Protein AF-A0A256XJJ0-F1 (afdb_monomer_lite)

Structure (mmCIF, N/CA/C/O backbone):
data_AF-A0A256XJJ0-F1
#
_entry.id   AF-A0A256XJJ0-F1
#
loop_
_atom_site.group_PDB
_atom_site.id
_atom_site.type_symbol
_atom_site.label_atom_id
_atom_site.label_alt_id
_atom_site.label_comp_id
_atom_site.label_asym_id
_atom_site.label_entity_id
_atom_site.label_seq_id
_atom_site.pdbx_PDB_ins_code
_atom_site.Cartn_x
_atom_site.Cartn_y
_atom_site.Cartn_z
_atom_site.occupancy
_atom_site.B_iso_or_equiv
_atom_site.auth_seq_id
_atom_site.auth_comp_id
_atom_site.auth_asym_id
_atom_site.auth_atom_id
_atom_site.pdbx_PDB_model_num
ATOM 1 N N . MET A 1 1 ? 31.421 4.743 20.908 1.00 44.38 1 MET A N 1
ATOM 2 C CA . MET A 1 1 ? 31.185 4.884 19.455 1.00 44.38 1 MET A CA 1
ATOM 3 C C . MET A 1 1 ? 29.927 4.082 19.198 1.00 44.38 1 MET A C 1
ATOM 5 O O . MET A 1 1 ? 29.994 2.869 19.042 1.00 44.38 1 MET A O 1
ATOM 9 N N . ASP A 1 2 ? 28.780 4.734 19.3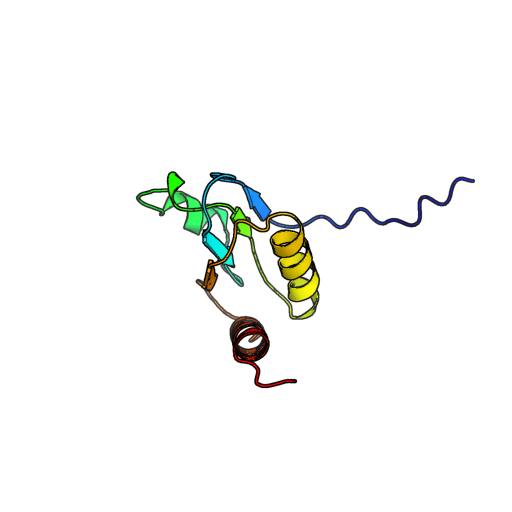58 1.00 40.62 2 ASP A N 1
ATOM 10 C CA . ASP A 1 2 ? 27.502 4.037 19.476 1.00 40.62 2 ASP A CA 1
ATOM 11 C C . ASP A 1 2 ? 26.994 3.697 18.084 1.00 40.62 2 ASP A C 1
ATOM 13 O O . ASP A 1 2 ? 26.496 4.537 17.335 1.00 40.62 2 ASP A O 1
ATOM 17 N N . TYR A 1 3 ? 27.183 2.435 17.727 1.00 45.41 3 TYR A N 1
ATOM 18 C CA .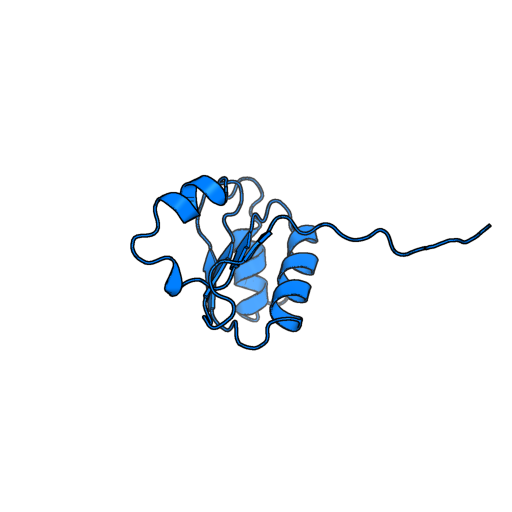 TYR A 1 3 ? 26.619 1.8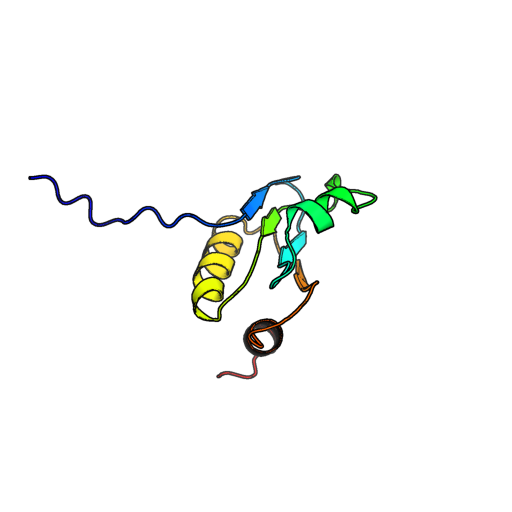20 16.544 1.00 45.41 3 TYR A CA 1
ATOM 19 C C . TYR A 1 3 ? 25.098 1.691 16.729 1.00 45.41 3 TYR A C 1
ATOM 21 O O . TYR A 1 3 ? 24.582 0.636 17.089 1.00 45.41 3 TYR A O 1
ATOM 29 N N . ASN A 1 4 ? 24.358 2.772 16.468 1.00 49.59 4 ASN A N 1
ATOM 30 C CA . ASN A 1 4 ? 22.924 2.692 16.186 1.00 49.59 4 ASN A CA 1
ATOM 31 C C . ASN A 1 4 ? 22.733 1.973 14.831 1.00 49.59 4 ASN A C 1
ATOM 33 O O . ASN A 1 4 ? 22.495 2.601 13.802 1.00 49.59 4 ASN A O 1
ATOM 37 N N . ILE A 1 5 ? 22.880 0.640 14.819 1.00 52.88 5 ILE A N 1
ATOM 38 C CA . ILE A 1 5 ? 22.724 -0.256 13.649 1.00 52.88 5 ILE A CA 1
ATOM 39 C C . ILE A 1 5 ? 21.237 -0.535 13.373 1.00 52.88 5 ILE A C 1
ATOM 41 O O . ILE A 1 5 ? 20.806 -1.650 13.111 1.00 52.88 5 ILE A O 1
ATOM 45 N N . PHE A 1 6 ? 20.413 0.502 13.402 1.00 55.25 6 PHE A N 1
ATOM 46 C CA . PHE A 1 6 ? 19.116 0.457 12.750 1.00 55.25 6 PHE A CA 1
ATOM 47 C C . PHE A 1 6 ? 19.048 1.693 11.879 1.00 55.25 6 PHE A C 1
ATOM 49 O O . PHE A 1 6 ? 18.702 2.779 12.337 1.00 55.25 6 PHE A O 1
ATOM 56 N N . SER A 1 7 ? 19.415 1.535 10.606 1.00 52.28 7 SER A N 1
ATOM 57 C CA . SER A 1 7 ? 19.024 2.509 9.596 1.00 52.28 7 SER A CA 1
ATOM 58 C C . SER A 1 7 ? 17.510 2.659 9.714 1.00 52.28 7 SER A C 1
ATOM 60 O O . SER A 1 7 ? 16.784 1.700 9.439 1.00 52.28 7 SER A O 1
ATOM 62 N N . VAL A 1 8 ? 17.031 3.808 10.193 1.00 60.47 8 VAL A N 1
ATOM 63 C CA . VAL A 1 8 ? 15.599 4.090 10.251 1.00 60.47 8 VAL A CA 1
ATOM 64 C C . VAL A 1 8 ? 15.091 3.979 8.823 1.00 60.47 8 VAL A C 1
ATOM 66 O O . VAL A 1 8 ? 15.399 4.801 7.964 1.00 60.47 8 VAL A O 1
ATOM 69 N N . VAL A 1 9 ? 14.378 2.896 8.547 1.00 66.38 9 VAL A N 1
ATOM 70 C CA . VAL A 1 9 ? 13.773 2.662 7.248 1.00 66.38 9 VAL A CA 1
ATOM 71 C C . VAL A 1 9 ? 12.681 3.708 7.068 1.00 66.38 9 VAL A C 1
ATOM 73 O O . VAL A 1 9 ? 11.629 3.647 7.709 1.00 66.38 9 VAL A O 1
ATOM 76 N N . THR A 1 10 ? 12.918 4.657 6.171 1.00 79.19 10 THR A N 1
ATOM 77 C CA . THR A 1 10 ? 11.912 5.647 5.798 1.00 79.19 10 THR A CA 1
ATOM 78 C C . THR A 1 10 ? 10.953 5.033 4.784 1.00 79.19 10 THR A C 1
ATOM 80 O O . THR A 1 10 ? 11.336 4.687 3.669 1.00 79.19 10 THR A O 1
ATOM 83 N N . LYS A 1 11 ? 9.688 4.894 5.179 1.00 89.62 11 LYS A N 1
ATOM 84 C CA . LYS A 1 11 ? 8.602 4.436 4.306 1.00 89.62 11 LYS A CA 1
ATOM 85 C C . LYS A 1 11 ? 8.007 5.636 3.567 1.00 89.62 11 LYS A C 1
ATOM 87 O O . LYS A 1 11 ? 7.646 6.616 4.214 1.00 89.62 11 LYS A O 1
ATOM 92 N N . ASP A 1 12 ? 7.835 5.546 2.248 1.00 94.50 12 ASP A N 1
ATOM 93 C CA . ASP A 1 12 ? 7.176 6.603 1.464 1.00 94.50 12 ASP A CA 1
ATOM 94 C C . ASP A 1 12 ? 5.642 6.479 1.521 1.00 94.50 12 ASP A C 1
ATOM 96 O O . ASP A 1 12 ? 4.978 6.090 0.556 1.00 94.50 12 ASP A O 1
ATOM 100 N N . ILE A 1 13 ? 5.076 6.771 2.694 1.00 96.81 13 ILE A N 1
ATOM 101 C CA . ILE A 1 13 ? 3.647 6.617 2.996 1.00 96.81 13 ILE A CA 1
ATOM 102 C C . ILE A 1 13 ? 3.055 7.886 3.611 1.00 96.81 13 ILE A C 1
ATOM 104 O O . ILE A 1 13 ? 3.744 8.664 4.264 1.00 96.81 13 ILE A O 1
ATOM 108 N N . VAL A 1 14 ? 1.746 8.065 3.451 1.00 97.94 14 VAL A N 1
ATOM 109 C CA . VAL A 1 14 ? 0.955 9.117 4.097 1.00 97.94 14 VAL A CA 1
ATOM 110 C C . VAL A 1 14 ? -0.271 8.478 4.735 1.00 97.94 14 VAL A C 1
ATOM 112 O O . VAL A 1 14 ? -1.088 7.863 4.046 1.00 97.94 14 VAL A O 1
ATOM 115 N N . PHE A 1 15 ? -0.411 8.632 6.052 1.00 97.81 15 PHE A N 1
ATOM 116 C CA . PHE A 1 15 ? -1.636 8.268 6.763 1.00 97.81 15 PHE A CA 1
ATOM 117 C C . PHE A 1 15 ? -2.714 9.331 6.539 1.00 97.81 15 PHE A C 1
ATOM 119 O O . PHE A 1 15 ? -2.439 10.527 6.590 1.00 97.81 15 PHE A O 1
ATOM 126 N N . ILE A 1 16 ? -3.944 8.877 6.312 1.00 98.12 16 ILE A N 1
ATOM 127 C CA . ILE A 1 16 ? -5.111 9.702 5.990 1.00 98.12 16 ILE A CA 1
ATOM 128 C C . ILE A 1 16 ? -6.170 9.525 7.083 1.00 98.12 16 ILE A C 1
ATOM 130 O O . ILE A 1 16 ? -6.471 10.474 7.801 1.00 98.12 16 ILE A O 1
ATOM 134 N N . ASN A 1 17 ? -6.688 8.307 7.276 1.00 98.12 17 ASN A N 1
ATOM 135 C CA . ASN A 1 17 ? -7.586 7.965 8.380 1.00 98.12 17 ASN A CA 1
ATOM 136 C C . ASN A 1 17 ? -7.201 6.620 9.008 1.00 98.12 17 ASN A C 1
ATOM 138 O O . ASN A 1 17 ? -7.662 5.568 8.572 1.00 98.12 17 ASN A O 1
ATOM 142 N N . LYS A 1 18 ? -6.446 6.646 10.109 1.00 97.75 18 LYS A N 1
ATOM 143 C CA . LYS A 1 18 ? -5.948 5.432 10.782 1.00 97.75 18 LYS A CA 1
ATOM 144 C C . LYS A 1 18 ? -7.033 4.429 11.219 1.00 97.75 18 LYS A C 1
ATOM 146 O O . LYS A 1 18 ? -6.685 3.292 11.505 1.00 97.75 18 LYS A O 1
ATOM 151 N N . LYS A 1 19 ? -8.318 4.812 11.252 1.00 97.75 19 LYS A N 1
ATOM 152 C CA . LYS A 1 19 ? -9.445 3.914 11.571 1.00 97.75 19 LYS A CA 1
ATOM 153 C C . LYS A 1 19 ? -9.981 3.118 10.372 1.00 97.75 19 LYS A C 1
ATOM 155 O O . LYS A 1 19 ? -10.737 2.179 10.577 1.00 97.75 19 LYS A O 1
ATOM 160 N N . SER A 1 20 ? -9.658 3.510 9.139 1.00 98.56 20 SER A N 1
ATOM 161 C CA . SER A 1 20 ? -10.088 2.792 7.928 1.00 98.56 20 SER A CA 1
ATOM 162 C C . SER A 1 20 ? -9.328 1.464 7.758 1.00 98.56 20 SER A C 1
ATOM 164 O O . SER A 1 20 ? -8.209 1.326 8.246 1.00 98.56 20 SER A O 1
ATOM 166 N N . ASN A 1 21 ? -9.905 0.513 7.022 1.00 98.62 21 ASN A N 1
ATOM 167 C CA . ASN A 1 21 ? -9.295 -0.764 6.646 1.00 98.62 21 ASN A CA 1
ATOM 168 C C . ASN A 1 21 ? -8.638 -0.784 5.247 1.00 98.62 21 ASN A C 1
ATOM 170 O O . ASN A 1 21 ? -8.104 -1.811 4.834 1.00 98.62 21 ASN A O 1
ATOM 174 N N . ILE A 1 22 ? -8.662 0.327 4.501 1.00 98.69 22 ILE A N 1
ATOM 175 C CA . ILE A 1 22 ? -8.195 0.371 3.103 1.00 98.69 22 ILE A CA 1
ATOM 176 C C . ILE A 1 22 ? -6.820 1.034 3.004 1.00 98.69 22 ILE A C 1
ATOM 178 O O . ILE A 1 22 ? -6.670 2.207 3.342 1.00 98.69 22 ILE A O 1
ATOM 182 N N . ALA A 1 23 ? -5.835 0.338 2.445 1.00 98.56 23 ALA A N 1
ATOM 183 C CA . ALA A 1 23 ? -4.581 0.924 1.979 1.00 98.56 23 ALA A CA 1
ATOM 184 C C . ALA A 1 23 ? -4.583 1.116 0.455 1.00 98.56 23 ALA A C 1
ATOM 186 O O . ALA A 1 23 ? -5.201 0.343 -0.276 1.00 98.56 23 ALA A O 1
ATOM 187 N N . ILE A 1 24 ? -3.861 2.124 -0.040 1.00 98.50 24 ILE A N 1
ATOM 188 C CA . ILE A 1 24 ? -3.614 2.319 -1.476 1.00 98.50 24 ILE A CA 1
ATOM 189 C C . ILE A 1 24 ? -2.113 2.212 -1.752 1.00 98.50 24 ILE A C 1
ATOM 191 O O . ILE A 1 24 ? -1.329 3.015 -1.248 1.00 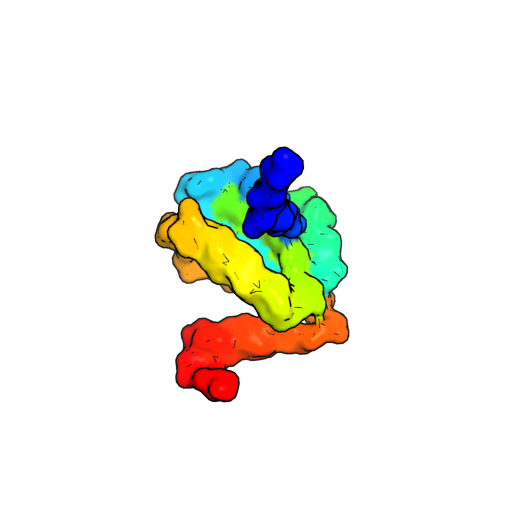98.50 24 ILE A O 1
ATOM 195 N N . ALA A 1 25 ? -1.725 1.259 -2.595 1.00 98.12 25 ALA A N 1
ATOM 196 C CA . ALA A 1 25 ? -0.385 1.174 -3.164 1.00 98.12 25 ALA A CA 1
ATOM 197 C C . ALA A 1 25 ? -0.401 1.823 -4.555 1.00 98.12 25 ALA A C 1
ATOM 199 O O . ALA A 1 25 ? -1.025 1.300 -5.481 1.00 98.12 25 ALA A O 1
ATOM 200 N N . THR A 1 26 ? 0.256 2.979 -4.696 1.00 98.00 26 THR A N 1
ATOM 201 C CA . THR A 1 26 ? 0.152 3.831 -5.893 1.00 98.00 26 THR A CA 1
ATOM 202 C C . THR A 1 26 ? 1.163 3.508 -6.994 1.00 98.00 26 THR A C 1
ATOM 204 O O . THR A 1 26 ? 1.257 4.231 -7.989 1.00 98.00 26 THR A O 1
ATOM 207 N N . LEU A 1 27 ? 1.929 2.427 -6.815 1.00 97.62 27 LEU A N 1
ATOM 208 C CA . LEU A 1 27 ? 2.976 1.983 -7.734 1.00 97.62 27 LEU A CA 1
ATOM 209 C C . LEU A 1 27 ? 3.921 3.148 -8.088 1.00 97.62 27 LEU A C 1
ATOM 211 O O . LEU A 1 27 ? 4.394 3.829 -7.177 1.00 97.62 27 LEU A O 1
ATOM 215 N N . TRP A 1 28 ? 4.156 3.417 -9.378 1.00 97.12 28 TRP A N 1
ATOM 216 C CA . TRP A 1 28 ? 4.981 4.536 -9.855 1.00 97.12 28 TRP A CA 1
ATOM 217 C C . TRP A 1 28 ? 4.243 5.875 -9.946 1.00 97.12 28 TRP A C 1
ATOM 219 O O . TRP A 1 28 ? 4.829 6.898 -10.297 1.00 97.12 28 TRP A O 1
ATOM 229 N N . THR A 1 29 ? 2.946 5.910 -9.645 1.00 97.44 29 THR A N 1
ATOM 230 C CA . THR A 1 29 ? 2.187 7.162 -9.628 1.00 97.44 29 THR A CA 1
ATOM 231 C C . THR A 1 29 ? 2.350 7.869 -8.285 1.00 97.44 29 THR A C 1
ATOM 233 O O . THR A 1 29 ? 2.232 7.254 -7.226 1.00 97.44 29 THR A O 1
ATOM 236 N N . LYS A 1 30 ? 2.591 9.188 -8.320 1.00 96.88 30 LYS A N 1
ATOM 237 C CA . LYS A 1 30 ? 2.729 10.021 -7.113 1.00 96.88 30 LYS A CA 1
ATOM 238 C C . LYS A 1 30 ? 1.482 9.905 -6.232 1.00 96.88 30 LYS A C 1
ATOM 240 O O . LYS A 1 30 ? 0.385 10.282 -6.662 1.00 96.88 30 LYS A O 1
ATOM 245 N N . LYS A 1 31 ? 1.653 9.428 -4.996 1.00 97.38 31 LYS A N 1
ATOM 246 C CA . LYS A 1 31 ? 0.554 9.201 -4.044 1.00 97.38 31 LYS A CA 1
ATOM 247 C C . LYS A 1 31 ? -0.259 10.461 -3.769 1.00 97.38 31 LYS A C 1
ATOM 249 O O . LYS A 1 31 ? -1.480 10.392 -3.688 1.00 97.38 31 LYS A O 1
ATOM 254 N N . GLU A 1 32 ? 0.379 11.626 -3.739 1.00 97.69 32 GLU A N 1
ATOM 255 C CA . GLU A 1 32 ? -0.266 12.919 -3.504 1.00 97.69 32 GLU A CA 1
ATOM 256 C C . GLU A 1 32 ? -1.304 13.234 -4.589 1.00 97.69 32 GLU A C 1
ATOM 258 O O . GLU A 1 32 ? -2.407 13.682 -4.274 1.00 97.69 32 GLU A O 1
ATOM 263 N N . SER A 1 33 ? -0.997 12.924 -5.857 1.00 97.00 33 SER A N 1
ATOM 264 C CA . SER A 1 33 ? -1.923 13.132 -6.979 1.00 97.00 33 SER A CA 1
ATOM 265 C C . SER A 1 33 ? -3.161 12.240 -6.870 1.00 97.00 33 SER A C 1
ATOM 267 O O . SER A 1 33 ? -4.271 12.672 -7.183 1.00 97.00 33 SER A O 1
ATOM 269 N N . ILE A 1 34 ? -2.988 11.007 -6.381 1.00 96.62 34 ILE A N 1
ATOM 270 C CA . ILE A 1 34 ? -4.098 10.081 -6.137 1.00 96.62 34 ILE A CA 1
ATOM 271 C C . ILE A 1 34 ? -4.944 10.567 -4.965 1.00 96.62 34 ILE A C 1
ATOM 273 O O . ILE A 1 34 ? -6.156 10.718 -5.107 1.00 96.62 34 ILE A O 1
ATOM 277 N N . ILE A 1 35 ? -4.308 10.882 -3.832 1.00 97.38 35 ILE A N 1
ATOM 278 C CA . ILE A 1 35 ? -4.983 11.342 -2.613 1.00 97.38 35 ILE A CA 1
ATOM 279 C C . ILE A 1 35 ? -5.833 12.581 -2.900 1.00 97.38 35 ILE A C 1
ATOM 281 O O . ILE A 1 35 ? -6.981 12.644 -2.466 1.00 97.38 35 ILE A O 1
ATOM 285 N N . GLN A 1 36 ? -5.308 13.558 -3.647 1.00 97.38 36 GLN A N 1
ATOM 286 C CA . GLN A 1 36 ? -6.034 14.782 -4.006 1.00 97.38 36 GLN A CA 1
ATOM 287 C C . GLN A 1 36 ? -7.308 14.518 -4.821 1.00 97.38 36 GLN A C 1
ATOM 289 O O . GLN A 1 36 ? -8.269 15.270 -4.686 1.00 97.38 36 GLN A O 1
ATOM 294 N N . LYS A 1 37 ? -7.341 13.444 -5.618 1.00 96.75 37 LYS A N 1
ATOM 295 C CA . LYS A 1 37 ? -8.483 13.076 -6.471 1.00 96.75 37 LYS A CA 1
ATOM 296 C C . LYS A 1 37 ? -9.515 12.182 -5.774 1.00 96.75 37 LYS A C 1
ATOM 298 O O . LYS A 1 37 ? -10.575 11.918 -6.343 1.00 96.75 37 LYS A O 1
ATOM 303 N N . LEU A 1 38 ? -9.246 11.708 -4.556 1.00 96.50 38 LEU A N 1
ATOM 304 C CA . LEU A 1 38 ? -10.199 10.890 -3.805 1.00 96.50 38 LEU A CA 1
ATOM 305 C C . LEU A 1 38 ? -11.417 11.720 -3.384 1.00 96.50 38 LEU A C 1
ATOM 307 O O . LEU A 1 38 ? -11.299 12.654 -2.593 1.00 96.50 38 LEU A O 1
ATOM 311 N N . LYS A 1 39 ? -12.608 11.305 -3.831 1.00 96.38 39 LYS A N 1
ATOM 312 C CA . LYS A 1 39 ? -13.886 11.919 -3.422 1.00 96.38 39 LYS A CA 1
ATOM 313 C C . LYS A 1 39 ? -14.159 11.783 -1.921 1.00 96.38 39 LYS A C 1
ATOM 315 O O . LYS A 1 39 ? -14.761 12.664 -1.324 1.00 96.38 39 LYS A O 1
ATOM 320 N N . ASN A 1 40 ? -13.731 10.677 -1.309 1.00 96.19 40 ASN A N 1
ATOM 321 C CA . ASN A 1 40 ? -13.900 10.430 0.121 1.00 96.19 40 ASN A CA 1
ATOM 322 C C . ASN A 1 40 ? -12.603 9.877 0.725 1.00 96.19 40 ASN A C 1
ATOM 324 O O . ASN A 1 40 ? -12.387 8.666 0.774 1.00 96.19 40 ASN A O 1
ATOM 328 N N . LYS A 1 41 ? -11.745 10.787 1.194 1.00 96.56 41 LYS A N 1
ATOM 329 C CA . LYS A 1 41 ? -10.458 10.462 1.828 1.00 96.56 41 LYS A CA 1
ATOM 330 C C . LYS A 1 41 ? -10.618 9.671 3.131 1.00 96.56 41 LYS A C 1
ATOM 332 O O . LYS A 1 41 ? -9.772 8.838 3.427 1.00 96.56 41 LYS A O 1
ATOM 337 N N . ASN A 1 42 ? -11.722 9.854 3.863 1.00 97.25 42 ASN A N 1
ATOM 338 C CA . ASN A 1 42 ? -11.964 9.162 5.136 1.00 97.25 42 ASN A CA 1
ATOM 339 C C . ASN A 1 42 ? -12.115 7.645 4.976 1.00 97.25 42 ASN A C 1
ATOM 341 O O . ASN A 1 42 ? -11.953 6.915 5.950 1.00 97.25 42 ASN A O 1
ATOM 345 N N . LYS A 1 43 ? -12.389 7.148 3.765 1.00 97.88 43 LYS A N 1
ATOM 346 C CA . LYS A 1 43 ? -12.390 5.708 3.489 1.00 97.88 43 LYS A CA 1
ATOM 347 C C . LYS A 1 43 ? -10.995 5.102 3.395 1.00 97.88 43 LYS A C 1
ATOM 349 O O . LYS A 1 43 ? -10.913 3.886 3.370 1.00 97.88 43 LYS A O 1
ATOM 354 N N . VAL A 1 44 ? -9.920 5.886 3.349 1.00 98.56 44 VAL A N 1
ATOM 355 C CA . VAL A 1 44 ? -8.555 5.379 3.149 1.00 98.56 44 VAL A CA 1
ATOM 356 C C . VAL A 1 44 ? -7.739 5.528 4.424 1.00 98.56 44 VAL A C 1
ATOM 358 O O . VAL A 1 44 ? -7.703 6.597 5.026 1.00 98.56 44 VAL A O 1
ATOM 361 N N . ASN A 1 45 ? -7.058 4.459 4.823 1.00 98.62 45 ASN A N 1
ATOM 362 C CA . ASN A 1 45 ? -6.139 4.453 5.947 1.00 98.62 45 ASN A CA 1
ATOM 363 C C . ASN A 1 45 ? -4.825 5.135 5.606 1.00 98.62 45 ASN A C 1
ATOM 365 O O . ASN A 1 45 ? -4.478 6.158 6.193 1.00 98.62 45 ASN A O 1
ATOM 369 N N . VAL A 1 46 ? -4.119 4.564 4.638 1.00 98.50 46 VAL A N 1
ATOM 370 C CA . VAL A 1 46 ? -2.764 4.945 4.262 1.00 98.50 46 VAL A CA 1
ATOM 371 C C . VAL A 1 46 ? -2.619 4.826 2.753 1.00 98.50 46 VAL A C 1
ATOM 373 O O . VAL A 1 46 ? -3.180 3.923 2.133 1.00 98.50 46 VAL A O 1
ATOM 376 N N . ALA A 1 47 ? -1.870 5.741 2.153 1.00 98.50 47 ALA A N 1
ATOM 377 C CA . ALA A 1 47 ? -1.461 5.652 0.760 1.00 98.50 47 ALA A CA 1
ATOM 378 C C . ALA A 1 47 ? 0.064 5.719 0.673 1.00 98.50 47 ALA A C 1
ATOM 380 O O . ALA A 1 47 ? 0.689 6.512 1.375 1.00 98.50 47 ALA A O 1
ATOM 381 N N . GLY A 1 48 ? 0.661 4.892 -0.177 1.00 97.94 48 GLY A N 1
ATOM 382 C CA . GLY A 1 48 ? 2.108 4.800 -0.324 1.00 97.94 48 GLY A CA 1
ATOM 383 C C . GLY A 1 48 ? 2.519 4.399 -1.725 1.00 97.94 48 GLY A C 1
ATOM 384 O O . GLY A 1 48 ? 1.750 3.758 -2.441 1.00 97.94 48 GLY A O 1
ATOM 385 N N . THR A 1 49 ? 3.731 4.772 -2.111 1.00 97.06 49 THR A N 1
ATOM 386 C CA . THR A 1 49 ? 4.305 4.356 -3.392 1.00 97.06 49 THR A CA 1
ATOM 387 C C . THR A 1 49 ? 4.958 2.982 -3.253 1.00 97.06 49 THR A C 1
ATOM 389 O O . THR A 1 49 ? 5.415 2.592 -2.177 1.00 97.06 49 THR A O 1
ATOM 392 N N . LEU A 1 50 ? 4.965 2.211 -4.341 1.00 96.94 50 LEU A N 1
ATOM 393 C CA . LEU A 1 50 ? 5.568 0.879 -4.376 1.00 96.94 50 LEU A CA 1
ATOM 394 C C . LEU A 1 50 ? 6.324 0.726 -5.693 1.00 96.94 50 LEU A C 1
ATOM 396 O O . LEU A 1 50 ? 5.732 0.414 -6.719 1.00 96.94 50 LEU A O 1
ATOM 400 N N . TYR A 1 51 ? 7.630 0.990 -5.668 1.00 95.06 51 TYR A N 1
ATOM 401 C CA . TYR A 1 51 ? 8.454 1.019 -6.882 1.00 95.06 51 TYR A CA 1
ATOM 402 C C . TYR A 1 51 ? 9.190 -0.291 -7.163 1.00 95.06 51 TYR A C 1
ATOM 404 O O . TYR A 1 51 ? 9.591 -0.536 -8.297 1.00 95.06 51 TYR A O 1
ATOM 412 N N . SER A 1 52 ? 9.406 -1.131 -6.151 1.00 94.94 52 SER A N 1
ATOM 413 C CA . SER A 1 52 ? 10.240 -2.329 -6.267 1.00 94.94 52 SER A CA 1
ATOM 414 C C . SER A 1 52 ? 9.694 -3.489 -5.446 1.00 94.94 52 SER A C 1
ATOM 416 O O . SER A 1 52 ? 8.965 -3.292 -4.471 1.00 94.94 52 SER A O 1
ATOM 418 N N . THR A 1 53 ? 10.104 -4.705 -5.808 1.00 94.00 53 THR A N 1
ATOM 419 C CA . THR A 1 53 ? 9.803 -5.933 -5.058 1.00 94.00 53 THR A CA 1
ATOM 420 C C . THR A 1 53 ? 10.330 -5.873 -3.626 1.00 94.00 53 THR A C 1
ATOM 422 O O . THR A 1 53 ? 9.632 -6.287 -2.709 1.00 94.00 53 THR A O 1
ATOM 425 N N . TYR A 1 54 ? 11.497 -5.264 -3.392 1.00 92.94 54 TYR A N 1
ATOM 426 C CA . TYR A 1 54 ? 12.008 -5.029 -2.037 1.00 92.94 54 TYR A CA 1
ATOM 427 C C . TYR A 1 54 ? 11.081 -4.123 -1.207 1.00 92.94 54 TYR A C 1
ATOM 429 O O . TYR A 1 54 ? 10.907 -4.335 -0.007 1.00 92.94 54 TYR A O 1
ATOM 437 N N . GLY A 1 55 ? 10.406 -3.166 -1.852 1.00 94.25 55 GLY A N 1
ATOM 438 C CA . GLY A 1 55 ? 9.395 -2.318 -1.220 1.00 94.25 55 GLY A CA 1
ATOM 439 C C . GLY A 1 55 ? 8.200 -3.088 -0.646 1.00 94.25 55 GLY A C 1
ATOM 440 O O . GLY A 1 55 ? 7.544 -2.587 0.270 1.00 94.25 55 GLY A O 1
ATOM 441 N N . ILE A 1 56 ? 7.947 -4.321 -1.106 1.00 95.50 56 ILE A N 1
ATOM 442 C CA . ILE A 1 56 ? 6.902 -5.190 -0.546 1.00 95.50 56 ILE A CA 1
ATOM 443 C C . ILE A 1 56 ? 7.174 -5.468 0.934 1.00 95.50 56 ILE A C 1
ATOM 445 O O . ILE A 1 56 ? 6.236 -5.452 1.725 1.00 95.50 56 ILE A O 1
ATOM 449 N N . ASN A 1 57 ? 8.436 -5.608 1.352 1.00 94.56 57 ASN A N 1
ATOM 450 C CA . ASN A 1 57 ? 8.771 -5.796 2.767 1.00 94.56 57 ASN A CA 1
ATOM 451 C C . ASN A 1 57 ? 8.270 -4.620 3.618 1.00 94.56 57 ASN A C 1
ATOM 453 O O . ASN A 1 57 ? 7.667 -4.810 4.673 1.00 94.56 57 ASN A O 1
ATOM 457 N N . TYR A 1 58 ? 8.435 -3.387 3.138 1.00 95.25 58 TYR A N 1
ATOM 458 C CA . TYR A 1 58 ? 7.956 -2.190 3.835 1.00 95.25 58 TYR A CA 1
ATOM 459 C C . TYR A 1 58 ? 6.435 -2.071 3.853 1.00 95.25 58 TYR A C 1
ATOM 461 O O . TYR A 1 58 ? 5.866 -1.610 4.852 1.00 95.25 58 TYR A O 1
ATOM 469 N N . LEU A 1 59 ? 5.777 -2.515 2.782 1.00 96.06 59 LEU A N 1
ATOM 470 C CA . LEU A 1 59 ? 4.328 -2.663 2.735 1.00 96.06 59 LEU A CA 1
ATOM 471 C C . LEU A 1 59 ? 3.867 -3.668 3.799 1.00 96.06 59 LEU A C 1
ATOM 473 O O . LEU A 1 59 ? 3.039 -3.307 4.631 1.00 96.06 59 LEU A O 1
ATOM 477 N N . LEU A 1 60 ? 4.459 -4.865 3.859 1.00 95.50 60 LEU A N 1
ATOM 478 C CA . LEU A 1 60 ? 4.117 -5.895 4.847 1.00 95.50 60 LEU A CA 1
ATOM 479 C C . LEU A 1 60 ? 4.346 -5.411 6.283 1.00 95.50 60 LEU A C 1
ATOM 481 O O . LEU A 1 60 ? 3.458 -5.553 7.119 1.00 95.50 60 LEU A O 1
ATOM 485 N N . HIS A 1 61 ? 5.468 -4.740 6.564 1.00 94.75 61 HIS A N 1
ATOM 486 C CA . HIS A 1 61 ? 5.696 -4.110 7.868 1.00 94.75 61 HIS A CA 1
ATOM 487 C C . HIS A 1 61 ? 4.632 -3.062 8.207 1.00 94.75 61 HIS A C 1
ATOM 489 O O . HIS A 1 61 ? 4.299 -2.869 9.370 1.00 94.75 61 HIS A O 1
ATOM 495 N N . THR A 1 62 ? 4.118 -2.331 7.217 1.00 95.56 62 THR A N 1
ATOM 496 C CA . THR A 1 62 ? 3.060 -1.337 7.445 1.00 95.56 62 THR A CA 1
ATOM 497 C C . THR A 1 62 ? 1.734 -2.004 7.775 1.00 95.56 62 THR A C 1
ATOM 499 O O . THR A 1 62 ? 1.088 -1.567 8.722 1.00 95.56 62 THR A O 1
ATOM 502 N N . LEU A 1 63 ? 1.366 -3.072 7.063 1.00 96.62 63 LEU A N 1
ATOM 503 C CA . LEU A 1 63 ? 0.161 -3.855 7.348 1.00 96.62 63 LEU A CA 1
ATOM 504 C C . LEU A 1 63 ? 0.243 -4.536 8.719 1.00 96.62 63 LEU A C 1
ATOM 506 O O . LEU A 1 63 ? -0.685 -4.427 9.510 1.00 96.62 63 LEU A O 1
ATOM 510 N N . ALA A 1 64 ? 1.384 -5.148 9.048 1.00 95.75 64 ALA A N 1
ATOM 511 C CA . ALA A 1 64 ? 1.595 -5.804 10.338 1.00 95.75 64 ALA A CA 1
ATOM 512 C C . ALA A 1 64 ? 1.463 -4.832 11.525 1.00 95.75 64 ALA A C 1
ATOM 514 O O . ALA A 1 64 ? 0.921 -5.191 12.565 1.00 95.75 64 ALA A O 1
ATOM 515 N N . SER A 1 65 ? 1.918 -3.582 11.372 1.00 95.75 65 SER A N 1
ATOM 516 C CA . SER A 1 65 ? 1.740 -2.537 12.393 1.00 95.75 65 SER A CA 1
ATOM 517 C C . SER A 1 65 ? 0.344 -1.900 12.405 1.00 95.75 65 SER A C 1
ATOM 519 O O . SER A 1 65 ? 0.062 -1.088 13.282 1.00 95.75 65 SER A O 1
ATOM 521 N N . ASN A 1 66 ? -0.511 -2.206 11.428 1.00 97.12 66 ASN A N 1
ATOM 522 C CA . ASN A 1 66 ? -1.843 -1.623 11.255 1.00 97.12 66 ASN A CA 1
ATOM 523 C C . ASN A 1 66 ? -2.854 -2.738 10.934 1.00 97.12 66 ASN A C 1
ATOM 525 O O . ASN A 1 66 ? -3.377 -2.781 9.818 1.00 97.12 66 ASN A O 1
ATOM 529 N N . PRO A 1 67 ? -3.130 -3.645 11.890 1.00 97.25 67 PRO A N 1
ATOM 530 C CA . PRO A 1 67 ? -3.877 -4.882 11.648 1.00 97.25 67 PRO A CA 1
ATOM 531 C C . PRO A 1 67 ? -5.330 -4.667 11.208 1.00 97.25 67 PRO A C 1
ATOM 533 O O . PRO A 1 67 ? -5.950 -5.584 10.684 1.00 97.25 67 PRO A O 1
ATOM 536 N N . GLN A 1 68 ? -5.884 -3.465 11.391 1.00 98.06 68 GLN A N 1
ATOM 537 C CA . GLN A 1 68 ? -7.194 -3.104 10.852 1.00 98.06 68 GLN A CA 1
ATOM 538 C C . GLN A 1 68 ? -7.215 -3.000 9.319 1.00 98.06 68 GLN A C 1
ATOM 540 O O . GLN A 1 68 ? -8.294 -2.944 8.744 1.00 98.06 68 GLN A O 1
ATOM 545 N N . ILE A 1 69 ? -6.056 -2.898 8.656 1.00 98.56 69 ILE A N 1
ATOM 546 C CA . ILE A 1 69 ? -5.969 -2.840 7.196 1.00 98.56 69 ILE A CA 1
ATOM 547 C C . ILE A 1 69 ? -6.069 -4.260 6.635 1.00 98.56 69 ILE A C 1
ATOM 549 O O . ILE A 1 69 ? -5.126 -5.039 6.743 1.00 98.56 69 ILE A O 1
ATOM 553 N N . ASP A 1 70 ? -7.185 -4.563 5.981 1.00 97.25 70 ASP A N 1
ATOM 554 C CA . ASP A 1 70 ? -7.463 -5.864 5.354 1.00 97.25 70 ASP A CA 1
ATOM 555 C C . ASP A 1 70 ? -7.562 -5.784 3.820 1.00 97.25 70 ASP A C 1
ATOM 557 O O . ASP A 1 70 ? -7.608 -6.804 3.134 1.00 97.25 70 ASP A O 1
ATOM 561 N N . THR A 1 71 ? -7.575 -4.567 3.271 1.00 97.94 71 THR A N 1
ATOM 562 C CA . THR A 1 71 ? -7.827 -4.313 1.856 1.00 97.94 71 THR A CA 1
ATOM 563 C C . THR A 1 71 ? -6.726 -3.438 1.280 1.00 97.94 71 THR A C 1
ATOM 565 O O . THR A 1 71 ? -6.471 -2.333 1.761 1.00 97.94 71 THR A O 1
ATOM 568 N N . ILE A 1 72 ? -6.106 -3.897 0.192 1.00 97.88 72 ILE A N 1
ATOM 569 C CA . ILE A 1 72 ? -5.116 -3.128 -0.568 1.00 97.88 72 ILE A CA 1
ATOM 570 C C . ILE A 1 72 ? -5.681 -2.837 -1.954 1.00 97.88 72 ILE A C 1
ATOM 572 O O . ILE A 1 72 ? -5.969 -3.748 -2.728 1.00 97.88 72 ILE A O 1
ATOM 576 N N . ILE A 1 73 ? -5.790 -1.557 -2.292 1.00 97.81 73 ILE A N 1
ATOM 577 C CA . ILE A 1 73 ? -6.060 -1.105 -3.653 1.00 97.81 73 ILE A CA 1
ATOM 578 C C . ILE A 1 73 ? -4.717 -0.873 -4.345 1.00 97.81 73 ILE A C 1
ATOM 580 O O . ILE A 1 73 ? -3.953 0.010 -3.954 1.00 97.81 73 ILE A O 1
ATOM 584 N N . LEU A 1 74 ? -4.442 -1.651 -5.390 1.00 97.06 74 LEU A N 1
ATOM 585 C CA . LEU A 1 74 ? -3.337 -1.400 -6.314 1.00 97.06 74 LEU A CA 1
ATOM 586 C C . LEU A 1 74 ? -3.823 -0.474 -7.425 1.00 97.06 74 LEU A C 1
ATOM 588 O O . LEU A 1 74 ? -4.767 -0.809 -8.139 1.00 97.06 74 LEU A O 1
ATOM 592 N N . PHE A 1 75 ? -3.196 0.692 -7.565 1.00 96.25 75 PHE A N 1
ATOM 593 C CA . PHE A 1 75 ? -3.597 1.678 -8.565 1.00 96.25 75 PHE A CA 1
ATOM 594 C C . PHE A 1 75 ? -2.401 2.485 -9.067 1.00 96.25 75 PHE A C 1
ATOM 596 O O . PHE A 1 75 ? -1.603 2.949 -8.267 1.00 96.25 75 PHE A O 1
ATOM 603 N N . GLY A 1 76 ? -2.316 2.736 -10.371 1.00 96.12 76 GLY A N 1
ATOM 604 C CA . GLY A 1 76 ? -1.265 3.564 -10.970 1.00 96.12 76 GLY A CA 1
ATOM 605 C C . GLY A 1 76 ? -0.424 2.808 -11.994 1.00 96.12 76 GLY A C 1
ATOM 606 O O . GLY A 1 76 ? -0.676 1.642 -12.285 1.00 96.12 76 GLY A O 1
ATOM 607 N N . ALA A 1 77 ? 0.562 3.499 -12.564 1.00 97.31 77 ALA A N 1
ATOM 608 C CA . ALA A 1 77 ? 1.496 2.908 -13.518 1.00 97.31 77 ALA A CA 1
ATOM 609 C C . ALA A 1 77 ? 2.415 1.883 -12.833 1.00 97.31 77 ALA A C 1
ATOM 611 O O . ALA A 1 77 ? 3.048 2.203 -11.825 1.00 97.31 77 ALA A O 1
ATOM 612 N N . ASP A 1 78 ? 2.516 0.680 -13.397 1.00 96.69 78 ASP A N 1
ATOM 613 C CA . ASP A 1 78 ? 3.429 -0.367 -12.932 1.00 96.69 78 ASP A CA 1
ATOM 614 C C . ASP A 1 78 ? 4.636 -0.488 -13.870 1.00 96.69 78 ASP A C 1
ATOM 616 O O . ASP A 1 78 ? 4.608 -1.242 -14.837 1.00 96.69 78 ASP A O 1
ATOM 620 N N . LEU A 1 79 ? 5.691 0.291 -13.624 1.00 95.38 79 LEU A N 1
ATOM 621 C CA . LEU A 1 79 ? 6.883 0.274 -14.483 1.00 95.38 79 LEU A CA 1
ATOM 622 C C . LEU A 1 79 ? 7.867 -0.852 -14.130 1.00 95.38 79 LEU A C 1
ATOM 624 O O . LEU A 1 79 ? 8.813 -1.085 -14.874 1.00 95.38 79 LEU A O 1
ATOM 628 N N . SER A 1 80 ? 7.665 -1.536 -13.001 1.00 93.75 80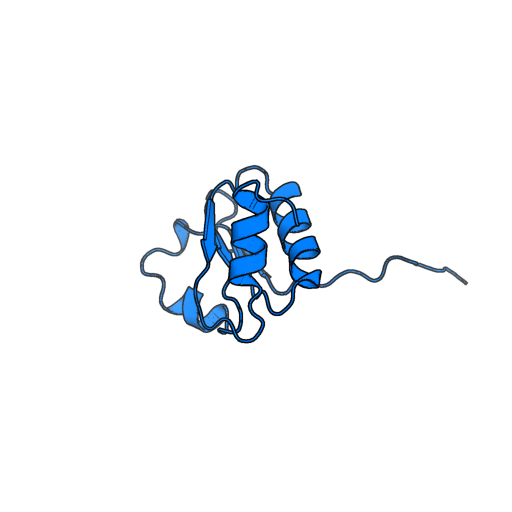 SER A N 1
ATOM 629 C CA . SER A 1 80 ? 8.568 -2.576 -12.487 1.00 93.75 80 SER A CA 1
ATOM 630 C C . SER A 1 80 ? 7.899 -3.942 -12.307 1.00 93.75 80 SER A C 1
ATOM 632 O O . SER A 1 80 ? 8.535 -4.867 -11.804 1.00 93.75 80 SER A O 1
ATOM 634 N N . GLY A 1 81 ? 6.629 -4.082 -12.702 1.00 95.12 81 GLY A N 1
ATOM 635 C CA . GLY A 1 81 ? 5.850 -5.320 -12.577 1.00 95.12 81 GLY A CA 1
ATOM 636 C C . GLY A 1 81 ? 5.545 -5.724 -11.129 1.00 95.12 81 GLY A C 1
ATOM 637 O O . GLY A 1 81 ? 5.164 -6.865 -10.861 1.00 95.12 81 GLY A O 1
ATOM 638 N N . VAL A 1 82 ? 5.730 -4.819 -10.164 1.00 96.06 82 VAL A N 1
ATOM 639 C CA . VAL A 1 82 ? 5.612 -5.140 -8.734 1.00 96.06 82 VAL A CA 1
ATOM 640 C C . VAL A 1 82 ? 4.166 -5.420 -8.320 1.00 96.06 82 VAL A C 1
ATOM 642 O O . VAL A 1 82 ? 3.925 -6.176 -7.378 1.00 96.06 82 VAL A O 1
ATOM 645 N N . GLY A 1 83 ? 3.188 -4.863 -9.035 1.00 95.69 83 GLY A N 1
ATOM 646 C CA . GLY A 1 83 ? 1.774 -5.122 -8.800 1.00 95.69 83 GLY A CA 1
ATOM 647 C C . GLY A 1 83 ? 1.405 -6.587 -9.032 1.00 95.69 83 GLY A C 1
ATOM 648 O O . GLY A 1 83 ? 0.624 -7.145 -8.259 1.00 95.69 83 GLY A O 1
ATOM 649 N N . ASP A 1 84 ? 1.976 -7.236 -10.050 1.00 94.31 84 ASP A N 1
ATOM 650 C CA . ASP A 1 84 ? 1.759 -8.665 -10.322 1.00 94.31 84 ASP A CA 1
ATOM 651 C C . ASP A 1 84 ? 2.441 -9.566 -9.294 1.00 94.31 84 ASP A C 1
ATOM 653 O O . ASP A 1 84 ? 1.840 -10.547 -8.843 1.00 94.31 84 ASP A O 1
ATOM 657 N N . VAL A 1 85 ? 3.641 -9.192 -8.845 1.00 95.31 85 VAL A N 1
ATOM 658 C CA . VAL A 1 85 ? 4.333 -9.882 -7.747 1.00 95.31 85 VAL A CA 1
ATOM 659 C C . VAL A 1 85 ? 3.502 -9.809 -6.464 1.00 95.31 85 VAL A C 1
ATOM 661 O O . VAL A 1 85 ? 3.244 -10.837 -5.838 1.00 95.31 85 VAL A O 1
ATOM 664 N N . LEU A 1 86 ? 2.997 -8.622 -6.104 1.00 95.00 86 LEU A N 1
ATOM 665 C CA . LEU A 1 86 ? 2.161 -8.449 -4.914 1.00 95.00 86 LEU A CA 1
ATOM 666 C C . LEU A 1 86 ? 0.844 -9.232 -5.018 1.00 95.00 86 LEU A C 1
ATOM 668 O O . LEU A 1 86 ? 0.432 -9.884 -4.061 1.00 95.00 86 LEU A O 1
ATOM 672 N N . LYS A 1 87 ? 0.189 -9.211 -6.187 1.00 94.00 87 LYS A N 1
ATOM 673 C CA . LYS A 1 87 ? -1.020 -10.014 -6.437 1.00 94.00 87 LYS A CA 1
ATOM 674 C C . LYS A 1 87 ? -0.745 -11.510 -6.280 1.00 94.00 87 LYS A C 1
ATOM 676 O O . LYS A 1 87 ? -1.588 -12.211 -5.726 1.00 94.00 87 LYS A O 1
ATOM 681 N N . SER A 1 88 ? 0.401 -11.996 -6.755 1.00 93.81 88 SER A N 1
ATOM 682 C CA . SER A 1 88 ? 0.782 -13.413 -6.659 1.00 93.81 88 SER A CA 1
ATOM 683 C C . SER A 1 88 ? 1.042 -13.832 -5.212 1.00 93.81 88 SER A C 1
ATOM 685 O O . SER A 1 88 ? 0.506 -14.854 -4.781 1.00 93.81 88 SER A O 1
ATOM 687 N N . LEU A 1 89 ? 1.733 -12.978 -4.444 1.00 92.75 89 LEU A N 1
ATOM 688 C CA . LEU A 1 89 ? 1.992 -13.171 -3.016 1.00 92.75 89 LEU A CA 1
ATOM 689 C C . LEU A 1 89 ? 0.699 -13.417 -2.220 1.00 92.75 89 LEU A C 1
ATOM 691 O O . LEU A 1 89 ? 0.614 -14.383 -1.469 1.00 92.75 89 LEU A O 1
ATOM 695 N N . PHE A 1 90 ? -0.334 -12.587 -2.410 1.00 90.31 90 PHE A N 1
ATOM 696 C CA . PHE A 1 90 ? -1.600 -12.727 -1.672 1.00 90.31 90 PHE A CA 1
ATOM 697 C C . PHE A 1 90 ? -2.555 -13.784 -2.242 1.00 90.31 90 PHE A C 1
ATOM 699 O O . PHE A 1 90 ? -3.452 -14.241 -1.538 1.00 90.31 90 PHE A O 1
ATOM 706 N N . LYS A 1 91 ? -2.385 -14.199 -3.503 1.00 87.62 91 LYS A N 1
ATOM 707 C CA . LYS A 1 91 ? -3.208 -15.250 -4.130 1.00 87.62 91 LYS A CA 1
ATOM 708 C C . LYS A 1 91 ? -2.683 -16.665 -3.890 1.00 87.62 91 LYS A C 1
ATOM 710 O O . LYS A 1 91 ? -3.204 -17.602 -4.490 1.00 87.62 91 LYS A O 1
ATOM 715 N N . ASN A 1 92 ? -1.682 -16.828 -3.023 1.00 68.31 92 ASN A N 1
ATOM 716 C CA . ASN A 1 92 ? -1.110 -18.126 -2.670 1.00 68.31 92 ASN A CA 1
ATOM 717 C C . ASN A 1 92 ? -0.568 -18.905 -3.889 1.00 68.31 92 ASN A C 1
ATOM 719 O O . ASN A 1 92 ? -0.551 -20.133 -3.908 1.00 68.31 92 ASN A O 1
ATOM 723 N N . LYS A 1 93 ? -0.110 -18.183 -4.921 1.00 55.84 93 LYS A N 1
ATOM 724 C CA . LYS A 1 93 ? 0.837 -18.722 -5.899 1.00 55.84 93 LYS A CA 1
ATOM 725 C C . LYS A 1 93 ? 2.215 -18.374 -5.360 1.00 55.84 93 LYS A C 1
ATOM 727 O O . LYS A 1 93 ? 2.704 -17.278 -5.617 1.00 55.84 93 LYS A O 1
ATOM 732 N N . ALA A 1 94 ? 2.752 -19.248 -4.511 1.00 45.12 94 ALA A N 1
ATOM 733 C CA . ALA A 1 94 ? 4.100 -19.096 -3.980 1.00 45.12 94 ALA A CA 1
ATOM 734 C C . ALA A 1 94 ? 5.084 -18.812 -5.132 1.00 45.12 94 ALA A C 1
ATOM 736 O O . ALA A 1 94 ? 4.989 -19.446 -6.187 1.00 45.12 94 ALA A O 1
ATOM 737 N N . LEU A 1 95 ? 5.935 -17.802 -4.926 1.00 47.72 95 LEU A N 1
ATOM 738 C CA . LEU A 1 95 ? 7.102 -17.501 -5.761 1.00 47.72 95 LEU A CA 1
ATOM 739 C C . LEU A 1 95 ? 8.058 -18.695 -5.798 1.00 47.72 95 LEU A C 1
ATOM 741 O O . LEU A 1 95 ? 8.201 -19.348 -4.738 1.00 47.72 95 LEU A O 1
#

Radius of gyration: 14.21 Å; chains: 1; bounding box: 45×34×34 Å

Sequence (95 aa):
MDYNIFSVVTKDIVFINKKSNIAIATLWTKKESIIQKLKNKNKVNVAGTLYSTYGINYLLHTLASNPQIDTIILFGADLSGVGDVLKSLFKNKAL

Foldseek 3Di:
DDPPVPPPDDFQKDAQALQAQEEEAAEPDDQVVVCVPDPDSNNYGMYGYDDDLVSVVVVVVVCVVRVSHPYYHYHYDHPPCNVVVVVCVVVPVDD

Secondary structure (DSSP, 8-state):
------------EEES-TT-SEEEE-TTS-HHHHHHH-S-GGG-SEEE---SSTHHHHHHHHHHT-TT--EEEE-S--SSSHHHHHHHHHTT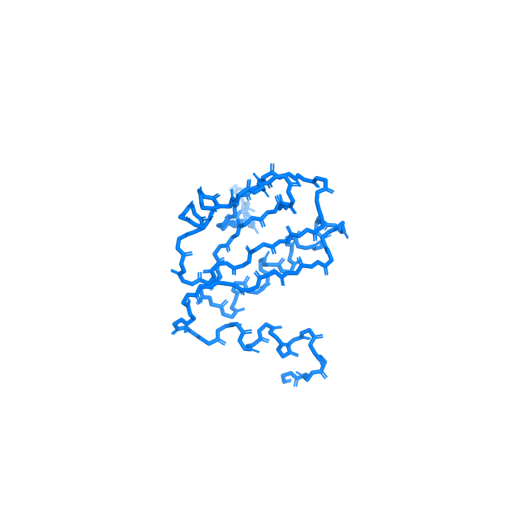---

pLDDT: mean 90.19, std 15.47, range [40.62, 98.69]